Protein AF-A0A9N9R728-F1 (afdb_monomer_lite)

Organism: NCBI:txid40085

Secondary structure (DSSP, 8-state):
--HHHHHHHHHHTTSS-------HHHHHT-TT-EEEEEEE----S-SS---PPPSSEEEEEEE-TT--SHHHHHHHHHHHHT----TTS---HHHHHHHHS-TT-TTHHHHHHHHHHHHHHHHHHHHHS--

pLDDT: mean 84.41, std 13.82, range [34.62, 97.12]

Foldseek 3Di:
DDLLVLLQVVLVVQFLDDDDDDDLVVQQPDPAAEDEDEDEDADPPDQADDDDADPGDYQYQYGYPRSPHSVSSNVSVVVSVVDDDDPVDDDPVVVVLCSRQPPPRPCNVVSVVVNVVVV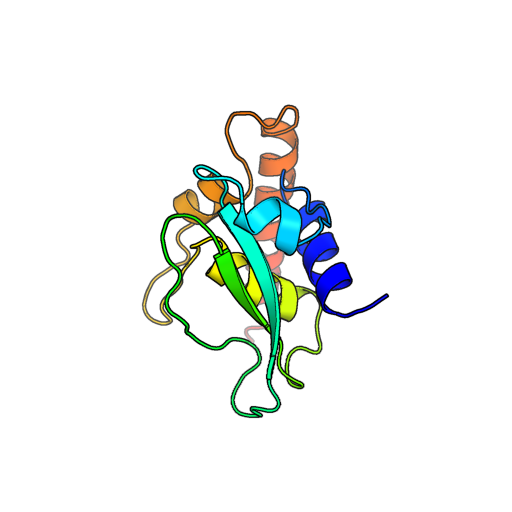VVVVVVVVVVPD

InterPro domains:
  IPR001506 Peptidase M12A [PF01400] (3-93)
  IPR024079 Metallopeptidase, catalytic domain superfamily [G3DSA:3.40.390.10] (1-114)

Radius of gyration: 15.93 Å; chains: 1; bounding box: 30×40×39 Å

Structure (mmCIF, N/CA/C/O backbone):
data_AF-A0A9N9R728-F1
#
_entry.id   AF-A0A9N9R728-F1
#
loop_
_atom_site.group_PDB
_atom_site.id
_atom_site.type_symbol
_atom_site.label_atom_id
_atom_site.label_alt_id
_atom_site.label_comp_id
_atom_site.label_asym_id
_atom_site.label_entity_id
_atom_site.label_seq_id
_atom_site.pdbx_PDB_ins_code
_atom_site.Cartn_x
_atom_site.Cartn_y
_atom_site.Cartn_z
_atom_site.occupancy
_atom_site.B_iso_or_equiv
_atom_site.auth_seq_id
_atom_site.auth_comp_id
_atom_site.auth_asym_id
_atom_site.auth_atom_id
_atom_site.pdbx_PDB_model_num
ATOM 1 N N . MET A 1 1 ? 15.349 -9.705 1.114 1.00 60.59 1 MET A N 1
ATOM 2 C CA . MET A 1 1 ? 14.148 -8.847 1.209 1.00 60.59 1 MET A CA 1
ATOM 3 C C . MET A 1 1 ? 13.375 -8.866 -0.099 1.00 60.59 1 MET A C 1
ATOM 5 O O . MET A 1 1 ? 13.964 -8.573 -1.136 1.00 60.59 1 MET A O 1
ATOM 9 N N . ASN A 1 2 ? 12.096 -9.249 -0.061 1.00 90.56 2 ASN A N 1
ATOM 10 C CA . ASN A 1 2 ? 11.254 -9.360 -1.258 1.00 90.56 2 ASN A CA 1
ATOM 11 C C . ASN A 1 2 ? 10.668 -7.992 -1.678 1.00 90.56 2 ASN A C 1
ATOM 13 O O . ASN A 1 2 ? 10.751 -7.014 -0.933 1.00 90.56 2 ASN A O 1
ATOM 17 N N . ILE A 1 3 ? 10.095 -7.913 -2.883 1.00 94.75 3 ILE A N 1
ATOM 18 C CA . ILE A 1 3 ? 9.571 -6.652 -3.432 1.00 94.75 3 ILE A CA 1
ATOM 19 C C . ILE A 1 3 ? 8.373 -6.095 -2.649 1.00 94.75 3 ILE A C 1
ATOM 21 O O . ILE A 1 3 ? 8.223 -4.880 -2.556 1.00 94.75 3 ILE A O 1
ATOM 25 N N . VAL A 1 4 ? 7.552 -6.965 -2.053 1.00 94.94 4 VAL A N 1
ATOM 26 C CA . VAL A 1 4 ? 6.399 -6.563 -1.235 1.00 94.94 4 VAL A CA 1
ATOM 27 C C . VAL A 1 4 ? 6.871 -5.834 0.014 1.00 94.94 4 VAL A C 1
ATOM 29 O O . VAL A 1 4 ? 6.424 -4.722 0.266 1.00 94.94 4 VAL A O 1
ATOM 32 N N . GLN A 1 5 ? 7.836 -6.409 0.730 1.00 96.38 5 GLN A N 1
ATOM 33 C CA . GLN A 1 5 ? 8.408 -5.809 1.929 1.00 96.38 5 GLN A CA 1
ATOM 34 C C . GLN A 1 5 ? 9.072 -4.464 1.617 1.00 96.38 5 GLN A C 1
ATOM 36 O O . GLN A 1 5 ? 8.841 -3.489 2.321 1.00 96.38 5 GLN A O 1
ATOM 41 N N . LYS A 1 6 ? 9.819 -4.371 0.508 1.00 96.69 6 LYS A N 1
ATOM 42 C CA . LYS A 1 6 ? 10.371 -3.086 0.045 1.00 96.69 6 LYS A CA 1
ATOM 43 C C . LYS A 1 6 ? 9.272 -2.067 -0.270 1.00 96.69 6 LYS A C 1
ATOM 45 O O . LYS A 1 6 ? 9.433 -0.884 0.000 1.00 96.69 6 LYS A O 1
ATOM 50 N N . GLY A 1 7 ? 8.160 -2.509 -0.856 1.00 96.50 7 GLY A N 1
ATOM 51 C CA . GLY A 1 7 ? 6.997 -1.658 -1.106 1.00 96.50 7 GLY A CA 1
ATOM 52 C C . GLY A 1 7 ? 6.316 -1.180 0.177 1.00 96.50 7 GLY A C 1
ATOM 53 O O . GLY A 1 7 ? 5.881 -0.033 0.236 1.00 96.50 7 GLY A O 1
ATOM 54 N N . HIS A 1 8 ? 6.261 -2.023 1.214 1.00 97.12 8 HIS A N 1
ATOM 55 C CA . HIS A 1 8 ? 5.809 -1.617 2.546 1.00 97.12 8 HIS A CA 1
ATOM 56 C C . HIS A 1 8 ? 6.732 -0.561 3.127 1.00 97.12 8 HIS A C 1
ATOM 58 O O . HIS A 1 8 ? 6.252 0.513 3.459 1.00 97.12 8 HIS A O 1
ATOM 64 N N . GLU A 1 9 ? 8.037 -0.816 3.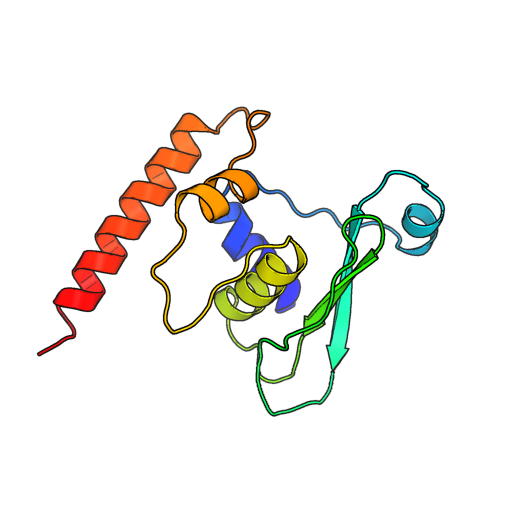186 1.00 96.31 9 GLU A N 1
ATOM 65 C CA . GLU A 1 9 ? 9.025 0.147 3.690 1.00 96.31 9 GLU A CA 1
ATOM 66 C C . GLU A 1 9 ? 8.928 1.489 2.970 1.00 96.31 9 GLU A C 1
ATOM 68 O O . GLU A 1 9 ? 8.813 2.522 3.624 1.00 96.31 9 GLU A O 1
ATOM 73 N N . PHE A 1 10 ? 8.819 1.465 1.639 1.00 94.69 10 PHE A N 1
ATOM 74 C CA . PHE A 1 10 ? 8.620 2.666 0.836 1.00 94.69 10 PHE A CA 1
ATOM 75 C C . PHE A 1 10 ? 7.421 3.511 1.304 1.00 94.69 10 PHE A C 1
ATOM 77 O O . PHE A 1 10 ? 7.520 4.738 1.350 1.00 94.69 10 PHE A O 1
ATOM 84 N N . ILE A 1 11 ? 6.298 2.875 1.660 1.00 94.62 11 ILE A N 1
ATOM 85 C CA . ILE A 1 11 ? 5.116 3.560 2.204 1.00 94.62 11 ILE A CA 1
ATOM 86 C C . ILE A 1 11 ? 5.361 4.015 3.648 1.00 94.62 11 ILE A C 1
ATOM 88 O O . ILE A 1 11 ? 5.035 5.150 3.985 1.00 94.62 11 ILE A O 1
ATOM 92 N N . GLN A 1 12 ? 5.904 3.150 4.508 1.00 94.00 12 GLN A N 1
ATOM 93 C CA . GLN A 1 12 ? 6.089 3.439 5.937 1.00 94.00 12 GLN A CA 1
ATOM 94 C C . GLN A 1 12 ? 7.042 4.613 6.171 1.00 94.00 12 GLN A C 1
ATOM 96 O O . GLN A 1 12 ? 6.791 5.434 7.039 1.00 94.00 12 GLN A O 1
ATOM 101 N N . GLU A 1 13 ? 8.096 4.740 5.366 1.00 91.44 13 GLU A N 1
ATOM 102 C CA . GLU A 1 13 ? 9.028 5.876 5.419 1.00 91.44 13 GLU A CA 1
ATOM 103 C C . GLU A 1 13 ? 8.366 7.226 5.100 1.00 91.44 13 GLU A C 1
ATOM 105 O O . GLU A 1 13 ? 8.934 8.275 5.384 1.00 91.44 13 GLU A O 1
ATOM 110 N N . ARG A 1 14 ? 7.188 7.210 4.465 1.00 89.69 14 ARG A N 1
ATOM 111 C CA . ARG A 1 14 ? 6.499 8.390 3.918 1.00 89.69 14 ARG A CA 1
ATOM 112 C C . ARG A 1 14 ? 5.094 8.564 4.485 1.00 89.69 14 ARG A C 1
ATOM 114 O O . ARG A 1 14 ? 4.293 9.299 3.918 1.00 89.69 14 ARG A O 1
ATOM 121 N N . SER A 1 15 ? 4.743 7.826 5.534 1.00 91.75 15 SER A N 1
ATOM 122 C CA . SER A 1 15 ? 3.392 7.820 6.088 1.00 91.75 15 SER A CA 1
ATOM 123 C C . SER A 1 15 ? 3.389 7.445 7.565 1.00 91.75 15 SER A C 1
ATOM 125 O O . SER A 1 15 ? 4.406 7.073 8.135 1.00 91.75 15 SER A O 1
ATOM 127 N N . CYS A 1 16 ? 2.213 7.490 8.181 1.00 92.88 16 CYS A N 1
ATOM 128 C CA . CYS A 1 16 ? 1.979 6.934 9.511 1.00 92.88 16 CYS A CA 1
ATOM 129 C C . CYS A 1 16 ? 1.584 5.448 9.485 1.00 92.88 16 CYS A C 1
ATOM 131 O O . CYS A 1 16 ? 1.124 4.904 10.494 1.00 92.88 16 CYS A O 1
ATOM 133 N N . LEU A 1 17 ? 1.645 4.799 8.321 1.00 92.88 17 LEU A N 1
ATOM 134 C CA . LEU A 1 17 ? 1.224 3.415 8.178 1.00 92.88 17 LEU A CA 1
ATOM 135 C C . LEU A 1 17 ? 2.313 2.474 8.683 1.00 92.88 17 LEU A C 1
ATOM 137 O O . LEU A 1 17 ? 3.501 2.711 8.489 1.00 92.88 17 LEU A O 1
ATOM 141 N N . HIS A 1 18 ? 1.883 1.359 9.270 1.00 93.19 18 HIS A N 1
ATOM 142 C CA . HIS A 1 18 ? 2.751 0.243 9.621 1.00 93.19 18 HIS A CA 1
ATOM 143 C C . HIS A 1 18 ? 2.114 -1.064 9.159 1.00 93.19 18 HIS A C 1
ATOM 145 O O . HIS A 1 18 ? 0.981 -1.379 9.528 1.00 93.19 18 HIS A O 1
ATOM 151 N N . PHE A 1 19 ? 2.851 -1.832 8.367 1.00 94.62 19 PHE A N 1
ATOM 152 C CA . PHE A 1 19 ? 2.431 -3.132 7.870 1.00 94.62 19 PHE A CA 1
ATOM 153 C C . PHE A 1 19 ? 2.937 -4.214 8.819 1.00 94.62 19 PHE A C 1
ATOM 155 O O . PHE A 1 19 ? 4.103 -4.234 9.208 1.00 94.62 19 PHE A O 1
ATOM 162 N N . ARG A 1 20 ? 2.036 -5.113 9.216 1.00 94.25 20 ARG A N 1
ATOM 163 C CA . ARG A 1 20 ? 2.349 -6.252 10.081 1.00 94.25 20 ARG A CA 1
ATOM 164 C C . ARG A 1 20 ? 1.865 -7.524 9.417 1.00 94.25 20 ARG A C 1
ATOM 166 O O . ARG A 1 20 ? 0.728 -7.590 8.950 1.00 94.25 20 ARG A O 1
ATOM 173 N N . GLU A 1 21 ? 2.742 -8.514 9.370 1.00 93.69 21 GLU A N 1
ATOM 174 C CA . GLU A 1 21 ? 2.398 -9.836 8.872 1.00 93.69 21 GLU A CA 1
ATOM 175 C C . GLU A 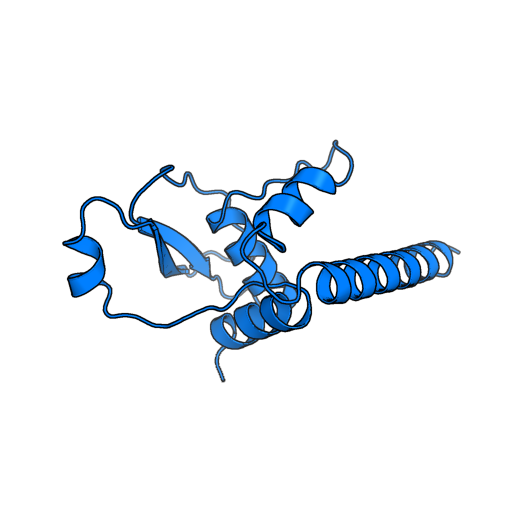1 21 ? 1.581 -10.598 9.920 1.00 93.69 21 GLU A C 1
ATOM 177 O O . GLU A 1 21 ? 1.826 -10.506 11.124 1.00 93.69 21 GLU A O 1
ATOM 182 N N . HIS A 1 22 ? 0.581 -11.334 9.450 1.00 93.38 22 HIS A N 1
ATOM 183 C CA . HIS A 1 22 ? -0.337 -12.106 10.273 1.00 93.38 22 HIS A CA 1
ATOM 184 C C . HIS A 1 22 ? -0.713 -13.394 9.543 1.00 93.38 22 HIS A C 1
ATOM 186 O O . HIS A 1 22 ? -0.744 -13.422 8.312 1.00 93.38 22 HIS A O 1
ATOM 192 N N . ASP A 1 23 ? -1.081 -14.431 10.298 1.00 91.44 23 ASP A N 1
ATOM 193 C CA . ASP A 1 23 ? -1.642 -15.649 9.718 1.00 91.44 23 ASP A CA 1
ATOM 194 C C . ASP A 1 23 ? -2.989 -15.346 9.022 1.00 91.44 23 ASP A C 1
ATOM 196 O O . ASP A 1 23 ? -3.946 -14.906 9.679 1.00 91.44 23 ASP A O 1
ATOM 200 N N . PRO A 1 24 ? -3.105 -15.579 7.700 1.00 85.56 24 PRO A N 1
ATOM 201 C CA . PRO A 1 24 ? -4.332 -15.301 6.966 1.00 85.56 24 PRO A CA 1
ATOM 202 C C . PRO A 1 24 ? -5.507 -16.174 7.420 1.00 85.56 24 PRO A C 1
ATOM 204 O O . PRO A 1 24 ? -6.652 -15.730 7.305 1.00 85.56 24 PRO A O 1
ATOM 207 N N . VAL A 1 25 ? -5.263 -17.385 7.942 1.00 88.88 25 VAL A N 1
ATOM 208 C CA . VAL A 1 25 ? -6.334 -18.275 8.422 1.00 88.88 25 VAL A CA 1
ATOM 209 C C . VAL A 1 25 ? -6.948 -17.722 9.706 1.00 88.88 25 VAL A C 1
ATOM 211 O O . VAL A 1 25 ? -8.175 -17.658 9.820 1.00 88.88 25 VAL A O 1
ATOM 214 N N . ALA A 1 26 ? -6.121 -17.263 10.646 1.00 92.19 26 ALA A N 1
ATOM 215 C CA . ALA A 1 26 ? -6.581 -16.597 11.858 1.00 92.19 26 ALA A CA 1
ATOM 216 C C . ALA A 1 26 ? -7.364 -15.307 11.557 1.00 92.19 26 ALA A C 1
ATOM 218 O O . ALA A 1 26 ? -8.438 -15.096 12.124 1.00 92.19 26 ALA A O 1
ATOM 219 N N . LEU A 1 27 ? -6.870 -14.459 10.645 1.00 90.06 27 LEU A N 1
ATOM 220 C CA . LEU A 1 27 ? -7.549 -13.210 10.277 1.00 90.06 27 LEU A CA 1
ATOM 221 C C . LEU A 1 27 ? -8.894 -13.447 9.585 1.00 90.06 27 LEU A C 1
ATOM 223 O O . LEU A 1 27 ? -9.863 -12.753 9.884 1.00 90.06 27 LEU A O 1
ATOM 227 N N . ALA A 1 28 ? -8.985 -14.447 8.705 1.00 87.69 28 ALA A N 1
ATOM 228 C CA . ALA A 1 28 ? -10.218 -14.762 7.984 1.00 87.69 28 ALA A CA 1
ATOM 229 C C . ALA A 1 28 ? -11.388 -15.157 8.905 1.00 87.69 28 ALA A C 1
ATOM 231 O O . ALA A 1 28 ? -12.545 -15.065 8.497 1.00 87.69 28 ALA A O 1
ATOM 232 N N . ARG A 1 29 ? -11.107 -15.585 10.144 1.00 89.94 29 ARG A N 1
ATOM 233 C CA . ARG A 1 29 ? -12.122 -15.945 11.149 1.00 89.94 29 ARG A CA 1
ATOM 234 C C . ARG A 1 29 ? -12.668 -14.744 11.928 1.00 89.94 29 ARG A C 1
ATOM 236 O O . ARG A 1 29 ? -13.631 -14.901 12.674 1.00 89.94 29 ARG A O 1
ATOM 243 N N . GLN A 1 30 ? -12.084 -13.555 11.776 1.00 90.38 30 GLN A N 1
ATOM 244 C CA . GLN A 1 30 ? -12.532 -12.347 12.469 1.00 90.38 30 GLN A CA 1
ATOM 245 C C . GLN A 1 30 ? -13.555 -11.578 11.621 1.00 90.38 30 GLN A C 1
ATOM 247 O O . GLN A 1 30 ? -13.323 -11.274 10.454 1.00 90.38 30 GLN A O 1
ATOM 252 N N . THR A 1 31 ? -14.696 -11.216 12.208 1.00 80.44 31 THR A N 1
ATOM 253 C CA . THR A 1 31 ? -15.846 -10.650 11.474 1.00 80.44 31 THR A CA 1
ATOM 254 C C . THR A 1 31 ? -15.732 -9.155 11.156 1.00 80.44 31 THR A C 1
ATOM 256 O O . THR A 1 31 ? -16.438 -8.664 10.279 1.00 80.44 31 THR A O 1
ATOM 259 N N . ASN A 1 32 ? -14.826 -8.428 11.820 1.00 86.19 32 ASN A N 1
ATOM 260 C CA . ASN A 1 32 ? -14.676 -6.970 11.699 1.00 86.19 32 ASN A CA 1
ATOM 261 C C . ASN A 1 32 ? -13.247 -6.529 11.363 1.00 86.19 32 ASN A C 1
ATOM 263 O O . ASN A 1 32 ? -12.840 -5.418 11.698 1.00 86.19 32 ASN A O 1
ATOM 267 N N . ILE A 1 33 ? -12.482 -7.390 10.694 1.00 89.31 33 ILE A N 1
ATOM 268 C CA . ILE A 1 33 ? -11.131 -7.059 10.251 1.00 89.31 33 ILE A CA 1
ATOM 269 C C . ILE A 1 33 ? -11.094 -6.801 8.748 1.00 89.31 33 ILE A C 1
ATOM 271 O O . ILE A 1 33 ? -11.833 -7.399 7.964 1.00 89.31 33 ILE A O 1
ATOM 275 N N . THR A 1 34 ? -10.219 -5.891 8.340 1.00 90.88 34 THR A N 1
ATOM 276 C CA . THR A 1 34 ? -9.836 -5.708 6.942 1.00 90.88 34 THR A CA 1
ATOM 277 C C . THR A 1 34 ? -8.341 -5.927 6.856 1.00 90.88 34 THR A C 1
ATOM 279 O O . THR A 1 34 ? -7.600 -5.369 7.661 1.00 90.88 34 THR A O 1
ATOM 282 N N . TYR A 1 35 ? -7.903 -6.756 5.917 1.00 92.62 35 TYR A N 1
ATOM 283 C CA . TYR A 1 35 ? -6.495 -7.105 5.774 1.00 92.62 35 TYR A CA 1
ATOM 284 C C . TYR A 1 35 ? -6.108 -7.219 4.308 1.00 92.62 35 TYR A C 1
ATOM 286 O O . TYR A 1 35 ? -6.932 -7.546 3.450 1.00 92.62 35 TYR A O 1
ATOM 294 N N . LEU A 1 36 ? -4.838 -6.941 4.038 1.00 93.69 36 LEU A N 1
ATOM 295 C CA . LEU A 1 36 ? -4.242 -7.101 2.722 1.00 93.69 36 LEU A CA 1
ATOM 296 C C . LEU A 1 36 ? -3.788 -8.549 2.549 1.00 93.69 36 LEU A C 1
ATOM 298 O O . LEU A 1 36 ? -3.178 -9.128 3.444 1.00 93.69 36 LEU A O 1
ATOM 302 N N . TYR A 1 37 ? -4.087 -9.132 1.396 1.00 93.00 37 TYR A N 1
ATOM 303 C CA . TYR A 1 37 ? -3.684 -10.482 1.033 1.00 93.00 37 TYR A CA 1
ATOM 304 C C . TYR A 1 37 ? -2.911 -10.435 -0.277 1.00 93.00 37 TYR A C 1
ATOM 306 O O . TYR A 1 37 ? -3.485 -10.167 -1.333 1.00 93.00 37 TYR A O 1
ATOM 314 N N . TYR A 1 38 ? -1.609 -10.679 -0.198 1.00 93.00 38 TYR A N 1
ATOM 315 C CA . TYR A 1 38 ? -0.718 -10.639 -1.348 1.00 93.00 38 TYR A CA 1
ATOM 316 C C . TYR A 1 38 ? -0.786 -11.958 -2.111 1.00 93.00 38 TYR A C 1
ATOM 318 O O . TYR A 1 38 ? -0.701 -13.033 -1.523 1.00 93.00 38 TYR A O 1
ATOM 326 N N . THR A 1 39 ? -0.919 -11.873 -3.428 1.00 92.19 39 THR A N 1
ATOM 327 C CA . THR A 1 39 ? -0.789 -13.021 -4.323 1.00 92.19 39 THR A CA 1
ATOM 328 C C . THR A 1 39 ? 0.044 -12.636 -5.534 1.00 92.19 39 THR A C 1
ATOM 330 O O . THR A 1 39 ? 0.106 -11.467 -5.922 1.00 92.19 39 THR A O 1
ATOM 333 N N . PHE A 1 40 ? 0.674 -13.633 -6.138 1.00 91.75 40 PHE A N 1
ATOM 334 C CA . PHE A 1 40 ? 1.438 -13.462 -7.361 1.00 91.75 40 PHE A CA 1
ATOM 335 C C . PHE A 1 40 ? 0.588 -13.800 -8.590 1.00 91.75 40 PHE A C 1
ATOM 337 O O . PHE A 1 40 ? -0.285 -14.667 -8.524 1.00 91.75 40 PHE A O 1
ATOM 344 N N . SER A 1 41 ? 0.834 -13.109 -9.700 1.00 89.12 41 SER A N 1
ATOM 345 C CA . SER A 1 41 ? 0.227 -13.386 -11.003 1.00 89.12 41 SER A CA 1
ATOM 346 C C . SER A 1 41 ? 1.275 -13.260 -12.100 1.00 89.12 41 SER A C 1
ATOM 348 O O . SER A 1 41 ? 2.009 -12.280 -12.128 1.00 89.12 41 SER A O 1
ATOM 350 N N . GLU A 1 42 ? 1.321 -14.226 -13.016 1.00 90.75 42 GLU A N 1
ATOM 351 C CA . GLU A 1 42 ? 2.291 -14.271 -14.124 1.00 90.75 42 GLU A CA 1
ATOM 352 C C . GLU A 1 42 ? 1.936 -13.355 -15.305 1.00 90.75 42 GLU A C 1
ATOM 354 O O . GLU A 1 42 ? 2.658 -13.308 -16.295 1.00 90.75 42 GLU A O 1
ATOM 359 N N . VAL A 1 43 ? 0.842 -12.604 -15.191 1.00 88.38 43 VAL A N 1
ATOM 360 C CA . VAL A 1 43 ? 0.387 -11.592 -16.155 1.00 88.38 43 VAL A CA 1
ATOM 361 C C . VAL A 1 43 ? 1.498 -10.551 -16.378 1.00 88.38 43 VAL A C 1
ATOM 363 O O . VAL A 1 43 ? 2.063 -10.007 -15.426 1.00 88.38 43 VAL A O 1
ATOM 366 N N . LEU A 1 44 ? 1.821 -10.270 -17.642 1.00 86.75 44 LEU A N 1
ATOM 367 C CA . LEU A 1 44 ? 2.922 -9.397 -18.078 1.00 86.75 44 LEU A CA 1
ATOM 368 C C . LEU A 1 44 ? 2.427 -8.073 -18.685 1.00 86.75 44 LEU A C 1
ATOM 370 O O . LEU A 1 44 ? 3.162 -7.392 -19.393 1.00 86.75 44 LEU A O 1
ATOM 374 N N . GLU A 1 45 ? 1.184 -7.690 -18.411 1.00 86.25 45 GLU A N 1
ATOM 375 C CA . GLU A 1 45 ? 0.552 -6.500 -18.979 1.00 86.25 45 GLU A CA 1
ATOM 376 C C . GLU A 1 45 ? 0.844 -5.231 -18.163 1.00 86.25 45 GLU A C 1
ATOM 378 O O . GLU A 1 45 ? 0.980 -4.143 -18.719 1.00 86.25 45 GLU A O 1
ATOM 383 N N . SER A 1 46 ? 0.925 -5.340 -16.832 1.00 87.44 46 SER A N 1
ATOM 384 C CA . SER A 1 46 ? 1.200 -4.212 -15.930 1.00 87.44 46 SER A CA 1
ATOM 385 C C . SER A 1 46 ? 1.668 -4.693 -14.552 1.00 87.44 46 SER A C 1
ATOM 387 O O . SER A 1 46 ? 1.313 -5.787 -14.117 1.00 87.44 46 SER A O 1
ATOM 389 N N . CYS A 1 47 ? 2.419 -3.858 -13.822 1.00 88.00 47 CYS A N 1
ATOM 390 C CA . CYS A 1 47 ? 2.621 -4.074 -12.383 1.00 88.00 47 CYS A CA 1
ATOM 391 C C . CYS A 1 47 ? 1.326 -3.857 -11.587 1.00 88.00 47 CYS A C 1
ATOM 393 O O . CYS A 1 47 ? 1.019 -4.599 -10.660 1.00 88.00 47 CYS A O 1
ATOM 395 N N . CYS A 1 48 ? 0.557 -2.827 -11.942 1.00 87.56 48 CYS A N 1
ATOM 396 C CA . CYS A 1 48 ? -0.666 -2.483 -11.235 1.00 87.56 48 CYS A CA 1
ATOM 397 C C . CYS A 1 48 ? -1.875 -2.925 -12.056 1.00 87.56 48 CYS A C 1
ATOM 399 O O . CYS A 1 48 ? -2.190 -2.322 -13.088 1.00 87.56 48 CYS A O 1
ATOM 401 N N . LEU A 1 49 ? -2.554 -3.966 -11.583 1.00 84.50 49 LEU A N 1
ATOM 402 C CA . LEU A 1 49 ? -3.814 -4.445 -12.140 1.00 84.50 49 LEU A CA 1
ATOM 403 C C . LEU A 1 49 ? -4.987 -3.838 -11.370 1.00 84.50 49 LEU A C 1
ATOM 405 O O . LEU A 1 49 ? -4.925 -3.676 -10.154 1.00 84.50 49 LEU A O 1
ATOM 409 N N . LYS A 1 50 ? -6.070 -3.502 -12.077 1.00 76.69 50 LYS A N 1
ATOM 410 C CA . LYS A 1 50 ? -7.318 -3.076 -11.434 1.00 76.69 50 LYS A CA 1
ATOM 411 C C . LYS A 1 50 ? -8.092 -4.309 -10.988 1.00 76.69 50 LYS A C 1
ATOM 413 O O . LYS A 1 50 ? -8.412 -5.165 -11.806 1.00 76.69 50 LYS A O 1
ATOM 418 N N . PHE A 1 51 ? -8.433 -4.370 -9.710 1.00 77.56 51 PHE A N 1
ATOM 419 C CA . PHE A 1 51 ? -9.285 -5.411 -9.146 1.00 77.56 51 PHE A CA 1
ATOM 420 C C . PHE A 1 51 ? -10.258 -4.799 -8.142 1.00 77.56 51 PHE A C 1
ATOM 422 O O . PHE A 1 51 ? -9.965 -3.797 -7.489 1.00 77.56 51 PHE A O 1
ATOM 429 N N . TYR A 1 52 ? -11.439 -5.400 -8.039 1.00 72.56 52 TYR A N 1
ATOM 430 C CA . TYR A 1 52 ? -12.462 -4.955 -7.106 1.00 72.56 52 TYR A CA 1
ATOM 431 C C . TYR A 1 52 ? -12.124 -5.430 -5.690 1.00 72.56 52 TYR A C 1
ATOM 433 O O . TYR A 1 52 ? -12.043 -6.634 -5.438 1.00 72.56 52 TYR A O 1
ATOM 441 N N . ASN A 1 53 ? -11.967 -4.489 -4.758 1.00 74.25 53 ASN A N 1
ATOM 442 C CA . ASN A 1 53 ? -11.823 -4.799 -3.340 1.00 74.25 53 ASN A CA 1
ATOM 443 C C . ASN A 1 53 ? -13.135 -4.559 -2.609 1.00 74.25 53 ASN A C 1
ATOM 445 O O . ASN A 1 53 ? -13.776 -3.520 -2.759 1.00 74.25 53 ASN A O 1
ATOM 449 N N . LYS A 1 54 ? -13.509 -5.517 -1.761 1.00 78.06 54 LYS A N 1
ATOM 450 C CA . LYS A 1 54 ? -14.626 -5.333 -0.839 1.00 78.06 54 LYS A CA 1
ATOM 451 C C . LYS A 1 54 ? -14.246 -4.307 0.240 1.00 78.06 54 LYS A C 1
ATOM 453 O O . LYS A 1 54 ? -13.081 -4.244 0.645 1.00 78.06 54 LYS A O 1
ATOM 458 N N . PRO A 1 55 ? -15.217 -3.540 0.766 1.00 75.50 55 PRO A N 1
ATOM 459 C CA . PRO A 1 55 ? -14.945 -2.545 1.801 1.00 75.50 55 PRO A CA 1
ATOM 460 C C . PRO A 1 55 ? -14.425 -3.169 3.105 1.00 75.50 55 PRO A C 1
ATOM 462 O O . PRO A 1 55 ? -13.620 -2.535 3.785 1.00 75.50 55 PRO A O 1
ATOM 465 N N . ARG A 1 56 ? -14.831 -4.409 3.427 1.00 83.31 56 ARG A N 1
ATOM 466 C CA . ARG A 1 56 ? -14.411 -5.170 4.617 1.00 83.31 56 ARG A CA 1
ATOM 467 C C . ARG A 1 56 ? -13.886 -6.560 4.252 1.00 83.31 56 ARG A C 1
ATOM 469 O O . ARG A 1 56 ? -14.295 -7.129 3.237 1.00 83.31 56 ARG A O 1
ATOM 476 N N . GLY A 1 57 ? -13.041 -7.117 5.119 1.00 87.31 57 GLY A N 1
ATOM 477 C CA . GLY A 1 57 ? -12.468 -8.453 4.970 1.00 87.31 57 GLY A CA 1
ATOM 478 C C . GLY A 1 57 ? -11.181 -8.464 4.148 1.00 87.31 57 GLY A C 1
ATOM 479 O O . GLY A 1 57 ? -10.366 -7.542 4.213 1.00 87.31 57 GLY A O 1
ATOM 480 N N . ARG A 1 58 ? -10.988 -9.533 3.376 1.00 90.50 58 ARG A N 1
ATOM 481 C CA . ARG A 1 58 ? -9.799 -9.726 2.543 1.00 90.50 58 ARG A CA 1
ATOM 482 C C . ARG A 1 58 ? -9.778 -8.747 1.368 1.00 90.50 58 ARG A C 1
ATOM 484 O O . ARG A 1 58 ? -10.662 -8.805 0.511 1.00 90.50 58 ARG A O 1
ATOM 491 N N . ARG A 1 59 ? -8.733 -7.926 1.279 1.00 91.88 59 ARG A N 1
ATOM 492 C CA . ARG A 1 59 ? -8.422 -7.093 0.111 1.00 91.88 59 ARG A CA 1
ATOM 493 C C . ARG A 1 59 ? -7.208 -7.659 -0.601 1.00 91.88 59 ARG A C 1
ATOM 495 O O . ARG A 1 59 ? -6.178 -7.894 0.024 1.00 91.88 59 ARG A O 1
ATOM 502 N N . LEU A 1 60 ? -7.354 -7.950 -1.886 1.00 91.38 60 LEU A N 1
ATOM 503 C CA . LEU A 1 60 ? -6.298 -8.605 -2.647 1.00 91.38 60 LEU A CA 1
ATOM 504 C C . LEU A 1 60 ? -5.195 -7.592 -2.963 1.00 91.38 60 LEU A C 1
ATOM 506 O O . LEU A 1 60 ? -5.479 -6.418 -3.139 1.00 91.38 60 LEU A O 1
ATOM 510 N N . VAL A 1 61 ? -3.948 -8.030 -3.064 1.00 92.50 61 VAL A N 1
ATOM 511 C CA . VAL A 1 61 ? -2.877 -7.271 -3.711 1.00 92.50 61 VAL A CA 1
ATOM 512 C C . VAL A 1 61 ? -2.212 -8.204 -4.704 1.00 92.50 61 VAL A C 1
ATOM 514 O O . VAL A 1 61 ? -1.613 -9.206 -4.318 1.00 92.50 61 VAL A O 1
ATOM 517 N N . LEU A 1 62 ? -2.361 -7.902 -5.989 1.00 91.88 62 LEU A N 1
ATOM 518 C CA . LEU A 1 62 ? -1.740 -8.667 -7.063 1.00 91.88 62 LEU A CA 1
ATOM 519 C C . LEU A 1 62 ? -0.361 -8.087 -7.363 1.00 91.88 62 LEU A C 1
ATOM 521 O O . LEU A 1 62 ? -0.250 -6.926 -7.749 1.00 91.88 62 LEU A O 1
ATOM 525 N N . ILE A 1 63 ? 0.672 -8.905 -7.188 1.00 93.69 63 ILE A N 1
ATOM 526 C CA . ILE A 1 63 ? 2.046 -8.585 -7.570 1.00 93.69 63 ILE A CA 1
ATOM 527 C C . ILE A 1 63 ? 2.378 -9.370 -8.830 1.00 93.69 63 ILE A C 1
ATOM 529 O O . ILE A 1 63 ? 2.225 -10.591 -8.859 1.00 93.69 63 ILE A O 1
ATOM 533 N N . THR A 1 64 ? 2.841 -8.675 -9.862 1.00 94.00 64 THR A N 1
ATOM 534 C CA . THR A 1 64 ? 3.248 -9.292 -11.129 1.00 94.00 64 THR A CA 1
ATOM 535 C C . THR A 1 64 ? 4.768 -9.210 -11.313 1.00 94.00 64 THR A C 1
ATOM 537 O O . THR A 1 64 ? 5.422 -8.406 -10.635 1.00 9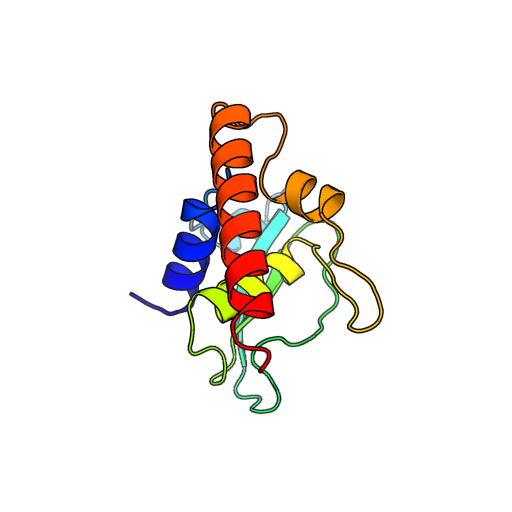4.00 64 THR A O 1
ATOM 540 N N . PRO A 1 65 ? 5.364 -9.975 -12.251 1.00 93.56 65 PRO A N 1
ATOM 541 C CA . PRO A 1 65 ? 6.777 -9.849 -12.624 1.00 93.56 65 PRO A CA 1
ATOM 542 C C . PRO A 1 65 ? 7.213 -8.431 -13.019 1.00 93.56 65 PRO A C 1
ATOM 544 O O . PRO A 1 65 ? 8.404 -8.113 -13.006 1.00 93.56 65 PRO A O 1
ATOM 547 N N . LEU A 1 66 ? 6.267 -7.567 -13.395 1.00 94.12 66 LEU A N 1
ATOM 548 C CA . LEU A 1 66 ? 6.550 -6.190 -13.789 1.00 94.12 66 LEU A CA 1
ATOM 549 C C . LEU A 1 66 ? 6.692 -5.224 -12.609 1.00 94.12 66 LEU A C 1
ATOM 551 O O . LEU A 1 66 ? 7.151 -4.098 -12.806 1.00 94.12 66 LEU A O 1
ATOM 555 N N . CYS A 1 67 ? 6.342 -5.638 -11.390 1.00 93.06 67 CYS A N 1
ATOM 556 C CA . CYS A 1 67 ? 6.614 -4.871 -10.181 1.00 93.06 67 CYS A CA 1
ATOM 557 C C . CYS A 1 67 ? 8.085 -5.023 -9.790 1.00 93.06 67 CYS A C 1
ATOM 559 O O . CYS A 1 67 ? 8.454 -5.917 -9.036 1.00 93.06 67 CYS A O 1
ATOM 561 N N . LYS A 1 68 ? 8.937 -4.152 -10.329 1.00 93.75 68 LYS A N 1
ATOM 562 C CA . LYS A 1 68 ? 10.395 -4.193 -10.142 1.00 93.75 68 LYS A CA 1
ATOM 563 C C . LYS A 1 68 ? 10.889 -3.192 -9.103 1.00 93.75 68 LYS A C 1
ATOM 565 O O . LYS A 1 68 ? 11.953 -3.389 -8.521 1.00 93.75 68 LYS A O 1
ATOM 570 N N . LEU A 1 69 ? 10.129 -2.124 -8.871 1.00 95.31 69 LEU A N 1
ATOM 571 C CA . LEU A 1 69 ? 10.504 -1.036 -7.972 1.00 95.31 69 LEU A CA 1
ATOM 572 C C . LEU A 1 69 ? 9.672 -1.063 -6.680 1.00 95.31 69 LEU A C 1
ATOM 574 O O . LEU A 1 69 ? 8.475 -1.358 -6.740 1.00 95.31 69 LEU A O 1
ATOM 578 N N . PRO A 1 70 ? 10.251 -0.676 -5.527 1.00 95.94 70 PRO A N 1
ATOM 579 C CA . PRO A 1 70 ? 9.509 -0.537 -4.271 1.00 95.94 70 PRO A CA 1
ATOM 580 C C . PRO A 1 70 ? 8.260 0.338 -4.426 1.00 95.94 70 PRO A C 1
ATOM 582 O O . PRO A 1 70 ? 7.167 -0.063 -4.034 1.00 95.94 70 PRO A O 1
ATOM 585 N N . ALA A 1 71 ? 8.397 1.475 -5.116 1.00 93.94 71 ALA A N 1
ATOM 586 C CA . ALA A 1 71 ? 7.293 2.390 -5.391 1.00 93.94 71 ALA A CA 1
ATOM 587 C C . ALA A 1 71 ? 6.144 1.734 -6.172 1.00 93.94 71 ALA A C 1
ATOM 589 O O . ALA A 1 71 ? 4.984 2.065 -5.952 1.00 93.94 71 ALA A O 1
ATOM 590 N N . GLN A 1 72 ? 6.435 0.776 -7.056 1.00 94.62 72 GLN A N 1
ATOM 591 C CA . GLN A 1 72 ? 5.413 0.073 -7.832 1.00 94.62 72 GLN A CA 1
ATOM 592 C C . GLN A 1 72 ? 4.626 -0.928 -6.970 1.00 94.62 72 GLN A C 1
ATOM 594 O O . GLN A 1 72 ? 3.398 -0.975 -7.042 1.00 94.62 72 GLN A O 1
ATOM 599 N N . ALA A 1 73 ? 5.308 -1.687 -6.108 1.00 95.00 73 ALA A N 1
ATOM 600 C CA . ALA A 1 73 ? 4.640 -2.566 -5.145 1.00 95.00 73 ALA A CA 1
ATOM 601 C C . ALA A 1 73 ? 3.861 -1.768 -4.083 1.00 95.00 73 ALA A C 1
ATOM 603 O O . ALA A 1 73 ? 2.751 -2.151 -3.702 1.00 95.00 73 ALA A O 1
ATOM 604 N N . GLY A 1 74 ? 4.403 -0.624 -3.654 1.00 95.50 74 GLY A N 1
ATOM 605 C CA . GLY A 1 74 ? 3.703 0.328 -2.797 1.00 95.50 74 GLY A CA 1
ATOM 606 C C . GLY A 1 74 ? 2.446 0.883 -3.474 1.00 95.50 74 GLY A C 1
ATOM 607 O O . GLY A 1 74 ? 1.362 0.847 -2.902 1.00 95.50 74 GLY A O 1
ATOM 608 N N . HIS A 1 75 ? 2.542 1.284 -4.741 1.00 93.44 75 HIS A N 1
ATOM 609 C CA . HIS A 1 75 ? 1.405 1.750 -5.537 1.00 93.44 75 HIS A CA 1
ATOM 610 C C . HIS A 1 75 ? 0.277 0.709 -5.609 1.00 93.44 75 HIS A C 1
ATOM 612 O O . HIS A 1 75 ? -0.878 1.031 -5.332 1.00 93.44 75 HIS A O 1
ATOM 618 N N . ALA A 1 76 ? 0.596 -0.547 -5.938 1.00 93.50 76 ALA A N 1
ATOM 619 C CA . ALA A 1 76 ? -0.392 -1.629 -5.965 1.00 93.50 76 ALA A CA 1
ATOM 620 C C . ALA A 1 76 ? -1.030 -1.865 -4.582 1.00 93.50 76 ALA A C 1
ATOM 622 O O . ALA A 1 76 ? -2.237 -2.084 -4.474 1.00 93.50 76 ALA A O 1
ATOM 623 N N . THR A 1 77 ? -0.231 -1.757 -3.517 1.00 94.62 77 THR A N 1
ATOM 624 C CA . THR A 1 77 ? -0.699 -1.843 -2.127 1.00 94.62 77 THR A CA 1
ATOM 625 C C . THR A 1 77 ? -1.697 -0.730 -1.793 1.00 94.62 77 THR A C 1
ATOM 627 O O . THR A 1 77 ? -2.755 -1.006 -1.231 1.00 94.62 77 THR A O 1
ATOM 630 N N . LEU A 1 78 ? -1.421 0.515 -2.188 1.00 92.62 78 LEU A N 1
ATOM 631 C CA . LEU A 1 78 ? -2.308 1.654 -1.930 1.00 92.62 78 LEU A CA 1
ATOM 632 C C . LEU A 1 78 ? -3.654 1.536 -2.669 1.00 92.62 78 LEU A C 1
ATOM 634 O O . LEU A 1 78 ? -4.689 1.863 -2.083 1.00 92.62 78 LEU A O 1
ATOM 638 N N . HIS A 1 79 ? -3.688 0.966 -3.883 1.00 91.56 79 HIS A N 1
ATOM 639 C CA . HIS A 1 79 ? -4.964 0.621 -4.544 1.00 91.56 79 HIS A CA 1
ATOM 640 C C . HIS A 1 79 ? -5.782 -0.383 -3.744 1.00 91.56 79 HIS A C 1
ATOM 642 O O . HIS A 1 79 ? -7.001 -0.249 -3.641 1.00 91.56 79 HIS A O 1
ATOM 648 N N . ALA A 1 80 ? -5.131 -1.371 -3.133 1.00 91.38 80 ALA A N 1
ATOM 649 C CA . ALA A 1 80 ? -5.819 -2.315 -2.263 1.00 91.38 80 ALA A CA 1
ATOM 650 C C . ALA A 1 80 ? -6.326 -1.668 -0.966 1.00 91.38 80 ALA A C 1
ATOM 652 O O . ALA A 1 80 ? -7.351 -2.070 -0.414 1.00 91.38 80 ALA A O 1
ATOM 653 N N . MET A 1 81 ? -5.665 -0.613 -0.497 1.00 90.19 81 MET A N 1
ATOM 654 C CA . MET A 1 81 ? -6.139 0.196 0.626 1.00 90.19 81 MET A CA 1
ATOM 655 C C . MET A 1 81 ? -7.308 1.124 0.252 1.00 90.19 81 MET A C 1
ATOM 657 O O . MET A 1 81 ? -8.002 1.602 1.150 1.00 90.19 81 MET A O 1
ATOM 661 N N . GLY A 1 82 ? -7.614 1.270 -1.040 1.00 87.56 82 GLY A N 1
ATOM 662 C CA . GLY A 1 82 ? -8.753 2.034 -1.555 1.00 87.56 82 GLY A CA 1
ATOM 663 C C . GLY A 1 82 ? -8.382 3.397 -2.137 1.00 87.56 82 GLY A C 1
ATOM 664 O O . GLY A 1 82 ? -9.278 4.171 -2.459 1.00 87.56 82 GLY A O 1
ATOM 665 N N . LEU A 1 83 ? -7.087 3.698 -2.282 1.00 88.44 83 LEU A N 1
ATOM 666 C CA . LEU A 1 83 ? -6.651 4.883 -3.014 1.00 88.44 83 LEU A CA 1
ATOM 667 C C . LEU A 1 83 ? -6.700 4.604 -4.505 1.00 88.44 83 LEU A C 1
ATOM 669 O O . LEU A 1 83 ? -6.017 3.715 -5.001 1.00 88.44 83 LEU A O 1
ATOM 673 N N . HIS A 1 84 ? -7.478 5.398 -5.226 1.00 86.44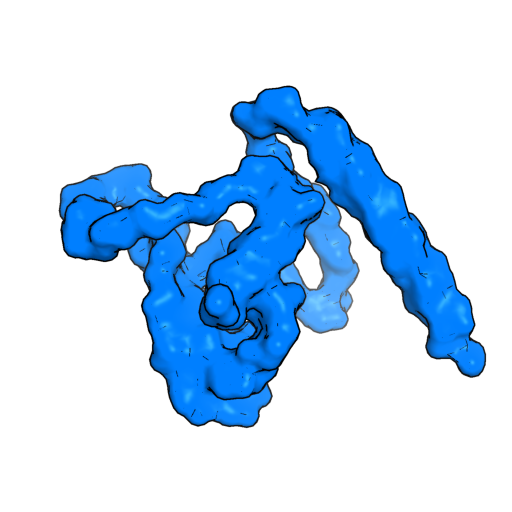 84 HIS A N 1
ATOM 674 C CA . HIS A 1 84 ? -7.603 5.277 -6.667 1.00 86.44 84 HIS A CA 1
ATOM 675 C C . HIS A 1 84 ? -7.235 6.587 -7.342 1.00 86.44 84 HIS A C 1
ATOM 677 O O . HIS A 1 84 ? -7.429 7.674 -6.805 1.00 86.44 84 HIS A O 1
ATOM 683 N N . HIS A 1 85 ? -6.705 6.466 -8.551 1.00 85.31 85 HIS A N 1
ATOM 684 C CA . HIS A 1 85 ? -6.450 7.599 -9.420 1.00 85.31 85 HIS A CA 1
ATOM 685 C C . HIS A 1 85 ? -6.931 7.275 -10.826 1.00 85.31 85 HIS A C 1
ATOM 687 O O . HIS A 1 85 ? -6.981 6.118 -11.261 1.00 85.31 85 HIS A O 1
ATOM 693 N N . GLU A 1 86 ? -7.294 8.331 -11.533 1.00 80.50 86 GLU A N 1
ATOM 694 C CA . GLU A 1 86 ? -7.651 8.291 -12.934 1.00 80.50 86 GLU A CA 1
ATOM 695 C C . GLU A 1 86 ? -6.700 9.205 -13.691 1.00 80.50 86 GLU A C 1
ATOM 697 O O . GLU A 1 86 ? -6.466 10.334 -13.276 1.00 80.50 86 GLU A O 1
ATOM 702 N N . LYS A 1 87 ? -6.196 8.755 -14.845 1.00 75.81 87 LYS A N 1
ATOM 703 C CA . LYS A 1 87 ? -5.217 9.521 -15.638 1.00 75.81 87 LYS A CA 1
ATOM 704 C C . LYS A 1 87 ? -5.679 10.937 -16.005 1.00 75.81 87 LYS A C 1
ATOM 706 O O . LYS A 1 87 ? -4.847 11.782 -16.299 1.00 75.81 87 LYS A O 1
ATOM 711 N N . LYS A 1 88 ? -6.994 11.164 -16.063 1.00 79.75 88 LYS A N 1
ATOM 712 C CA . LYS A 1 88 ? -7.601 12.440 -16.464 1.00 79.75 88 LYS A CA 1
ATOM 713 C C . LYS A 1 88 ? -7.820 13.405 -15.299 1.00 79.75 88 LYS A C 1
ATOM 715 O O . LYS A 1 88 ? -8.146 14.560 -15.543 1.00 79.75 88 LYS A O 1
ATOM 720 N N . PHE A 1 89 ? -7.688 12.935 -14.064 1.00 76.31 89 PHE A N 1
ATOM 721 C CA . PHE A 1 89 ? -7.984 13.721 -12.877 1.00 76.31 89 PHE A CA 1
ATOM 722 C C . PHE A 1 89 ? -6.697 14.047 -12.127 1.00 76.31 89 PHE A C 1
ATOM 724 O O . PHE A 1 89 ? -5.750 13.261 -12.112 1.00 76.31 89 PHE A O 1
ATOM 731 N N . GLY A 1 90 ? -6.671 15.232 -11.516 1.00 79.75 90 GLY A N 1
ATOM 732 C CA . GLY A 1 90 ? -5.559 15.656 -10.674 1.00 79.75 90 GLY A CA 1
ATOM 733 C C . GLY A 1 90 ? -5.371 14.742 -9.463 1.00 79.75 90 GLY A C 1
ATOM 734 O O . GLY A 1 90 ? -6.275 14.001 -9.064 1.00 79.75 90 GLY A O 1
ATOM 735 N N . PHE A 1 91 ? -4.184 14.812 -8.866 1.00 81.94 91 PHE A N 1
ATOM 736 C CA . PHE A 1 91 ? -3.881 14.095 -7.634 1.00 81.94 91 PHE A CA 1
ATOM 737 C C . PHE A 1 91 ? -4.833 14.530 -6.508 1.00 81.94 91 PHE A C 1
ATOM 739 O O . PHE A 1 91 ? -4.987 15.718 -6.228 1.00 81.94 91 PHE A O 1
ATOM 746 N N . ARG A 1 92 ? -5.494 13.562 -5.865 1.00 85.44 92 ARG A N 1
ATOM 747 C CA . ARG A 1 92 ? -6.476 13.810 -4.800 1.00 85.44 92 ARG A CA 1
ATOM 748 C C . ARG A 1 92 ? -5.784 13.792 -3.441 1.00 85.44 92 ARG A C 1
ATOM 750 O O . ARG A 1 92 ? -5.912 12.831 -2.685 1.00 85.44 92 ARG A O 1
ATOM 757 N N . ASP A 1 93 ? -5.056 14.866 -3.151 1.00 84.56 93 ASP A N 1
ATOM 758 C CA . ASP A 1 93 ? -4.195 14.977 -1.967 1.00 84.56 93 ASP A CA 1
ATOM 759 C C . ASP A 1 93 ? -4.933 14.670 -0.653 1.00 84.56 93 ASP A C 1
ATOM 761 O O . ASP A 1 93 ? -4.495 13.836 0.133 1.00 84.56 93 ASP A O 1
ATOM 765 N N . ASN A 1 94 ? -6.133 15.228 -0.465 1.00 86.69 94 ASN A N 1
ATOM 766 C CA . ASN A 1 94 ? -6.935 14.989 0.741 1.00 86.69 94 ASN A CA 1
ATOM 767 C C . ASN A 1 94 ? -7.268 13.504 0.973 1.00 86.69 94 ASN A C 1
ATOM 769 O O . ASN A 1 94 ? -7.297 13.051 2.116 1.00 86.69 94 ASN A O 1
ATOM 773 N N . GLU A 1 95 ? -7.512 12.733 -0.092 1.00 87.56 95 GLU A N 1
ATOM 774 C CA . GLU A 1 95 ? -7.801 11.300 0.038 1.00 87.56 95 GLU A CA 1
ATOM 775 C C . GLU A 1 95 ? -6.542 10.510 0.379 1.00 87.56 95 GLU A C 1
ATOM 777 O O . GLU A 1 95 ? -6.570 9.661 1.272 1.00 87.56 95 GLU A O 1
ATOM 782 N N . ALA A 1 96 ? -5.429 10.826 -0.290 1.00 87.81 96 ALA A N 1
ATOM 783 C CA . ALA A 1 96 ? -4.135 10.228 0.006 1.00 87.81 96 ALA A CA 1
ATOM 784 C C . ALA A 1 96 ? -3.735 10.495 1.463 1.00 87.81 96 ALA A C 1
ATOM 786 O O . ALA A 1 96 ? -3.411 9.556 2.192 1.00 87.81 96 ALA A O 1
ATOM 787 N N . LYS A 1 97 ? -3.864 11.746 1.921 1.00 89.50 97 LYS A N 1
ATOM 788 C CA . LYS A 1 97 ? -3.567 12.149 3.296 1.00 89.50 97 LYS A CA 1
ATOM 789 C C . LYS A 1 97 ? -4.443 11.429 4.320 1.00 89.50 97 LYS A C 1
ATOM 791 O O . LYS A 1 97 ? -3.924 10.957 5.327 1.00 89.50 97 LYS A O 1
ATOM 796 N N . ALA A 1 98 ? -5.742 11.281 4.054 1.00 88.50 98 ALA A N 1
ATOM 797 C CA . ALA A 1 98 ? -6.659 10.576 4.953 1.00 88.50 98 ALA A CA 1
ATOM 798 C C . ALA A 1 98 ? -6.287 9.095 5.152 1.00 88.50 98 ALA A C 1
ATOM 800 O O . ALA A 1 98 ? -6.470 8.553 6.243 1.00 88.50 98 ALA A O 1
ATOM 801 N N . VAL A 1 99 ? -5.749 8.439 4.118 1.00 89.56 99 VAL A N 1
ATOM 802 C CA . VAL A 1 99 ? -5.295 7.043 4.202 1.00 89.56 99 VAL A CA 1
ATOM 803 C C . VAL A 1 99 ? -3.900 6.940 4.818 1.00 89.56 99 VAL A C 1
ATOM 805 O O . VAL A 1 99 ? -3.678 6.082 5.668 1.00 89.56 99 VAL A O 1
ATOM 808 N N . MET A 1 100 ? -2.959 7.791 4.406 1.00 91.06 100 MET A N 1
ATOM 809 C CA . MET A 1 100 ? -1.553 7.715 4.821 1.00 91.06 100 MET A CA 1
ATOM 810 C C . MET A 1 100 ? -1.302 8.280 6.228 1.00 91.06 100 MET A C 1
ATOM 812 O O . MET A 1 100 ? -0.366 7.846 6.899 1.00 91.06 100 MET A O 1
ATOM 816 N N . PHE A 1 101 ? -2.143 9.200 6.707 1.00 92.31 101 PHE A N 1
ATOM 817 C CA . PHE A 1 101 ? -1.966 9.907 7.981 1.00 92.31 101 PHE A CA 1
ATOM 818 C C . PHE A 1 101 ? -3.269 9.932 8.803 1.00 92.31 101 PHE A C 1
ATOM 820 O O . PHE A 1 101 ? -3.854 11.002 9.008 1.00 92.31 101 PHE A O 1
ATOM 827 N N . PRO A 1 102 ? -3.750 8.767 9.283 1.00 87.38 102 PRO A N 1
ATOM 828 C CA . PRO A 1 102 ? -4.985 8.686 10.061 1.00 87.38 102 PRO A CA 1
ATOM 829 C C . PRO A 1 102 ? -4.881 9.461 11.383 1.00 87.38 102 PRO A C 1
ATOM 831 O O . PRO A 1 102 ? -3.807 9.554 11.976 1.00 87.38 102 PRO A O 1
ATOM 834 N N . ASP A 1 103 ? -6.013 9.951 11.900 1.00 84.69 103 ASP A N 1
ATOM 835 C CA . ASP A 1 103 ? -6.066 10.843 13.077 1.00 84.69 103 ASP A CA 1
ATOM 836 C C . ASP A 1 103 ? -5.409 10.273 14.342 1.00 84.69 103 ASP A C 1
ATOM 838 O O . ASP A 1 103 ? -4.912 11.020 15.178 1.00 84.69 103 ASP A O 1
ATOM 842 N N . LYS A 1 104 ? -5.380 8.943 14.484 1.00 84.88 104 LYS A N 1
ATOM 843 C CA . LYS A 1 104 ? -4.752 8.258 15.625 1.00 84.88 104 LYS A CA 1
ATOM 844 C C . LYS A 1 104 ? -3.227 8.156 15.515 1.00 84.88 104 LYS A C 1
ATOM 846 O O . LYS A 1 104 ? -2.600 7.554 16.384 1.00 84.88 104 LYS A O 1
ATOM 851 N N . CYS A 1 105 ? -2.623 8.692 14.457 1.00 85.69 105 CYS A N 1
ATOM 852 C CA . CYS A 1 105 ? -1.177 8.736 14.332 1.00 85.69 105 CYS A CA 1
ATOM 853 C C . CYS A 1 105 ? -0.588 9.755 15.314 1.00 85.69 105 CYS A C 1
ATOM 855 O O . CYS A 1 105 ? -0.813 10.956 15.189 1.00 85.69 105 CYS A O 1
ATOM 857 N N . ALA A 1 106 ? 0.213 9.276 16.268 1.00 84.56 106 ALA A N 1
ATOM 858 C CA . ALA A 1 106 ? 0.879 10.139 17.245 1.00 84.56 106 ALA A CA 1
ATOM 859 C C . ALA A 1 106 ? 1.833 11.152 16.584 1.00 84.56 106 ALA A C 1
ATOM 861 O O . ALA A 1 106 ? 1.956 12.275 17.052 1.00 84.56 106 ALA A O 1
ATOM 862 N N . GLN A 1 107 ? 2.464 10.765 15.471 1.00 84.44 107 GLN A N 1
ATOM 863 C CA . GLN A 1 107 ? 3.425 11.581 14.717 1.00 84.44 107 GLN A CA 1
ATOM 864 C C . GLN A 1 107 ? 2.788 12.262 13.498 1.00 84.44 107 GLN A C 1
ATOM 866 O O . GLN A 1 107 ? 3.479 12.620 12.549 1.00 84.44 107 GLN A O 1
ATOM 871 N N . ARG A 1 108 ? 1.456 12.415 13.483 1.00 84.81 108 ARG A N 1
ATOM 872 C CA . ARG A 1 108 ? 0.718 12.878 12.301 1.00 84.81 108 ARG A CA 1
ATOM 873 C C . ARG A 1 108 ? 1.235 14.206 11.760 1.00 84.81 108 ARG A C 1
ATOM 875 O O . ARG A 1 108 ? 1.374 14.339 10.551 1.00 84.81 108 ARG A O 1
ATOM 882 N N . ILE A 1 109 ? 1.478 15.166 12.652 1.00 84.88 109 ILE A N 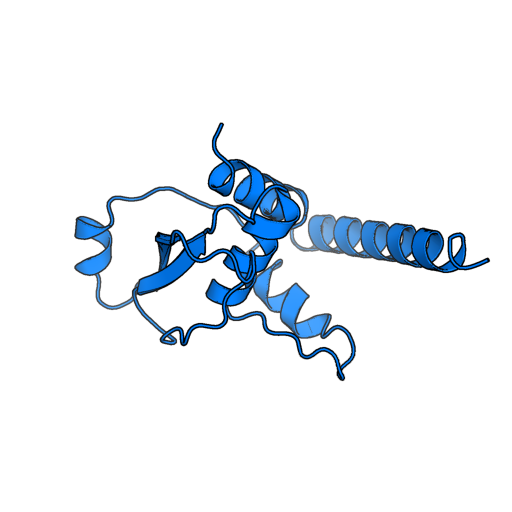1
ATOM 883 C CA . ILE A 1 109 ? 1.915 16.519 12.289 1.00 84.88 109 ILE A CA 1
ATOM 884 C C . ILE A 1 109 ? 3.286 16.459 11.606 1.00 84.88 109 ILE A C 1
ATOM 886 O O . ILE A 1 109 ? 3.433 16.962 10.495 1.00 84.88 109 ILE A O 1
ATOM 890 N N . ASP A 1 110 ? 4.252 15.781 12.227 1.00 84.81 110 ASP A N 1
ATOM 891 C CA . ASP A 1 110 ? 5.617 15.680 11.703 1.00 84.81 110 ASP A CA 1
ATOM 892 C C . ASP A 1 110 ? 5.665 14.892 10.387 1.00 84.81 110 ASP A C 1
ATOM 894 O O . ASP A 1 110 ? 6.306 15.311 9.425 1.00 84.81 110 ASP A O 1
ATOM 898 N N . ALA A 1 111 ? 4.932 13.779 10.309 1.00 83.38 111 ALA A N 1
ATOM 899 C CA . ALA A 1 111 ? 4.895 12.934 9.122 1.00 83.38 111 ALA A CA 1
ATOM 900 C C . ALA A 1 111 ? 4.204 13.628 7.930 1.00 83.38 111 ALA A C 1
ATOM 902 O O . ALA A 1 111 ? 4.651 13.473 6.793 1.00 83.38 111 ALA A O 1
ATOM 903 N N . LEU A 1 112 ? 3.150 14.423 8.176 1.00 85.19 112 LEU A N 1
ATOM 904 C CA . LEU A 1 112 ? 2.515 15.250 7.141 1.00 85.19 112 LEU A CA 1
ATOM 905 C C . LEU A 1 112 ? 3.459 16.333 6.626 1.00 85.19 112 LEU A C 1
ATOM 907 O O . LEU A 1 112 ? 3.540 16.528 5.418 1.00 85.19 112 LEU A O 1
ATOM 911 N N . LYS A 1 113 ? 4.193 16.998 7.524 1.00 84.88 113 LYS A N 1
ATOM 912 C CA . LYS A 1 113 ? 5.157 18.030 7.142 1.00 84.88 113 LYS A CA 1
ATOM 913 C C . LYS A 1 113 ? 6.238 17.470 6.212 1.00 84.88 113 LYS A C 1
ATOM 915 O O . LYS A 1 113 ? 6.470 18.031 5.148 1.00 84.88 113 LYS A O 1
ATOM 920 N N . ILE A 1 114 ? 6.829 16.326 6.567 1.00 82.75 114 ILE A N 1
ATOM 921 C CA . ILE A 1 114 ? 7.824 15.643 5.721 1.00 82.75 114 ILE A CA 1
ATOM 922 C C . ILE A 1 114 ? 7.221 15.297 4.354 1.00 82.75 114 ILE A C 1
ATOM 924 O O . ILE A 1 114 ? 7.852 15.499 3.319 1.00 82.75 114 ILE A O 1
ATOM 928 N N . PHE A 1 115 ? 5.992 14.780 4.332 1.00 82.06 115 PHE A N 1
ATOM 929 C CA . PHE A 1 115 ? 5.310 14.426 3.090 1.00 82.06 115 PHE A CA 1
ATOM 930 C C . PHE A 1 115 ? 5.096 15.630 2.165 1.00 82.06 115 PHE A C 1
ATOM 932 O O . PHE A 1 115 ? 5.353 15.521 0.967 1.00 82.06 115 PHE A O 1
ATOM 939 N N . GLU A 1 116 ? 4.672 16.769 2.712 1.00 83.62 116 GLU A N 1
ATOM 940 C CA . GLU A 1 116 ? 4.477 18.014 1.961 1.00 83.62 116 GLU A CA 1
ATOM 941 C C . GLU A 1 116 ? 5.802 18.549 1.402 1.00 83.62 116 GLU A C 1
ATOM 943 O O . GLU A 1 116 ? 5.892 18.807 0.204 1.00 83.62 116 GLU A O 1
ATOM 948 N N . GLU A 1 117 ? 6.861 18.579 2.216 1.00 81.12 117 GLU A N 1
ATOM 949 C CA . GLU A 1 117 ? 8.207 18.982 1.779 1.00 81.12 117 GLU A CA 1
ATOM 950 C C . GLU A 1 117 ? 8.733 18.085 0.641 1.00 81.12 117 GLU A C 1
ATOM 952 O O . GLU A 1 117 ? 9.306 18.563 -0.337 1.00 81.12 117 GLU A O 1
ATOM 957 N N . THR A 1 118 ? 8.470 16.775 0.713 1.00 71.88 118 THR A N 1
ATOM 958 C CA . THR A 1 118 ? 8.904 15.827 -0.327 1.00 71.88 118 THR A CA 1
ATOM 959 C C . THR A 1 118 ? 8.136 16.015 -1.646 1.00 71.88 118 THR A C 1
ATOM 961 O O . THR A 1 118 ? 8.690 15.791 -2.725 1.00 71.88 118 THR A O 1
ATOM 964 N N . LEU A 1 119 ? 6.852 16.392 -1.588 1.00 68.88 119 LEU A N 1
ATOM 965 C CA . LEU A 1 119 ? 6.040 16.660 -2.781 1.00 68.88 119 LEU A CA 1
ATOM 966 C C . LEU A 1 119 ? 6.488 17.928 -3.508 1.00 68.88 119 LEU A C 1
ATOM 968 O O . LEU A 1 119 ? 6.501 17.945 -4.744 1.00 68.88 119 LEU A O 1
ATOM 972 N N . ASP A 1 120 ? 6.873 18.959 -2.763 1.00 61.56 120 ASP A N 1
ATOM 973 C CA . ASP A 1 120 ? 7.374 20.209 -3.331 1.00 61.56 120 ASP A CA 1
ATOM 974 C C . ASP A 1 120 ? 8.704 19.982 -4.068 1.00 61.56 120 ASP A C 1
ATOM 976 O O . ASP A 1 120 ? 8.856 20.403 -5.219 1.00 61.56 120 ASP A O 1
ATOM 980 N N . ASP A 1 121 ? 9.614 19.196 -3.486 1.00 57.88 121 ASP A N 1
ATOM 981 C CA . ASP A 1 121 ? 10.880 18.808 -4.124 1.00 57.88 121 ASP A CA 1
ATOM 982 C C . ASP A 1 121 ? 10.675 17.995 -5.415 1.00 57.88 121 ASP A C 1
ATOM 984 O O . ASP A 1 121 ? 11.338 18.228 -6.432 1.00 57.88 121 ASP A O 1
ATOM 988 N N . LEU A 1 122 ? 9.724 17.057 -5.421 1.00 57.47 122 LEU A N 1
ATOM 989 C CA . LEU A 1 122 ? 9.371 16.275 -6.612 1.00 57.47 122 LEU A CA 1
ATOM 990 C C . LEU A 1 122 ? 8.723 17.140 -7.702 1.00 57.47 122 LEU A C 1
ATOM 992 O O . LEU A 1 122 ? 9.008 16.958 -8.888 1.00 57.47 122 LEU A O 1
ATOM 996 N N . SER A 1 123 ? 7.887 18.102 -7.314 1.00 54.59 123 SER A N 1
ATOM 997 C CA . SER A 1 123 ? 7.257 19.046 -8.242 1.00 54.59 123 SER A CA 1
ATOM 998 C C . SER A 1 123 ? 8.305 19.943 -8.912 1.00 54.59 123 SER A C 1
ATOM 1000 O O . SER A 1 123 ? 8.268 20.146 -10.129 1.00 54.59 123 SER A O 1
ATOM 1002 N N . LEU A 1 124 ? 9.311 20.391 -8.157 1.00 43.62 124 LEU A N 1
ATOM 1003 C CA . LEU A 1 124 ? 10.454 21.150 -8.675 1.00 43.62 124 LEU A CA 1
ATOM 1004 C C . LEU A 1 124 ? 11.320 20.331 -9.653 1.00 43.62 124 LEU A C 1
ATOM 1006 O O . LEU A 1 124 ? 11.797 20.872 -10.656 1.00 43.62 124 LEU A O 1
ATOM 1010 N N . GLN A 1 125 ? 11.482 19.023 -9.426 1.00 42.94 125 GLN A N 1
ATOM 1011 C CA . GLN A 1 125 ? 12.230 18.125 -10.322 1.00 42.94 125 GLN A CA 1
ATOM 1012 C C . GLN A 1 125 ? 11.502 17.823 -11.643 1.00 42.94 125 GLN A C 1
ATOM 1014 O O . GLN A 1 125 ? 12.136 17.678 -12.691 1.00 42.94 125 GLN A O 1
ATOM 1019 N N . ILE A 1 126 ? 10.169 17.757 -11.631 1.00 45.88 126 ILE A N 1
ATOM 1020 C CA . ILE A 1 126 ? 9.369 17.552 -12.850 1.00 45.88 126 ILE A CA 1
ATOM 1021 C C . ILE A 1 126 ? 9.397 18.810 -13.734 1.00 45.88 126 ILE A C 1
ATOM 1023 O O . ILE A 1 126 ? 9.471 18.699 -14.957 1.00 45.88 126 ILE A O 1
ATOM 1027 N N . HIS A 1 127 ? 9.419 20.006 -13.137 1.00 41.72 127 HIS A N 1
ATOM 1028 C CA . HIS A 1 127 ? 9.533 21.267 -13.881 1.00 41.72 127 HIS A CA 1
ATOM 1029 C C . HIS A 1 127 ? 10.935 21.546 -14.444 1.00 41.72 127 HIS A C 1
ATOM 1031 O O . HIS A 1 127 ? 11.060 22.286 -15.420 1.00 41.72 127 HIS A O 1
ATOM 1037 N N . SER A 1 128 ? 11.985 20.950 -13.876 1.00 40.56 128 SER A N 1
ATOM 1038 C CA . SER A 1 128 ? 13.371 21.120 -14.340 1.00 40.56 128 SER A CA 1
ATOM 1039 C C . SER A 1 128 ? 13.795 20.104 -15.411 1.00 40.56 128 SER A C 1
ATOM 1041 O O . SER A 1 128 ? 14.649 20.431 -16.229 1.00 40.56 128 SER A O 1
ATOM 1043 N N . ASN A 1 129 ? 13.150 18.935 -15.489 1.00 39.09 129 ASN A N 1
ATOM 1044 C CA . ASN A 1 129 ? 13.389 17.919 -16.530 1.00 39.09 129 ASN A CA 1
ATOM 1045 C C . ASN A 1 129 ? 12.454 18.034 -17.755 1.00 39.09 129 ASN A C 1
ATOM 1047 O O . ASN A 1 129 ? 12.414 17.139 -18.597 1.00 39.09 129 ASN A O 1
ATOM 1051 N N . GLY A 1 130 ? 11.680 19.120 -17.848 1.00 36.41 130 GLY A N 1
ATOM 1052 C CA . GLY A 1 130 ? 10.762 19.421 -18.952 1.00 36.41 130 GLY A CA 1
ATOM 1053 C C . GLY A 1 130 ? 11.317 20.387 -20.008 1.00 36.41 130 GLY A C 1
ATOM 1054 O O . GLY A 1 130 ? 10.530 21.131 -20.595 1.00 36.41 130 GLY A O 1
ATOM 1055 N N . ARG A 1 131 ? 12.638 20.427 -20.222 1.00 34.62 131 ARG A N 1
ATOM 1056 C CA . ARG A 1 131 ? 13.281 21.147 -21.336 1.00 34.62 131 ARG A CA 1
ATOM 1057 C C . ARG A 1 131 ? 14.188 20.227 -22.131 1.00 34.62 131 ARG A C 1
ATOM 1059 O O . ARG A 1 131 ? 14.969 19.498 -21.486 1.00 34.62 131 ARG A O 1
#

Sequence (131 aa):
MNIVQKGHEFIQERSCLHFREHDPVALARQTNITYLYYTFSEVLESCCLKFYNKPRGRRLVLITPLCKLPAQAGHATLHAMGLHHEKKFGFRDNEAKAVMFPDKCAQRIDALKIFEETLDDLSLQIHSNGR